Protein AF-A0A3A4XLP9-F1 (afdb_monomer)

Sequence (89 aa):
MKQDALDTAPARLRGERIVAGLLGEKERLICADVLSRAREGKVLVAIGGGIACSAYSGFLRATKDLDLFVLPEDAEKLLKILARAGFEE

Mean predicted aligned error: 8.12 Å

Secondary structure (DSSP, 8-state):
----S---S-----HHHHHHHHS-HHHHHHHHHHHHHHHHTT--EEE-HHHHHHHHHSS----SS--EEE-HHHHHHHHHHHHHTT---

Structure (mmCIF, N/CA/C/O backbone):
data_AF-A0A3A4XLP9-F1
#
_entry.id   AF-A0A3A4XLP9-F1
#
loop_
_atom_site.group_PDB
_atom_site.id
_atom_site.type_symbol
_atom_site.label_atom_id
_atom_site.label_alt_id
_atom_site.label_comp_id
_ato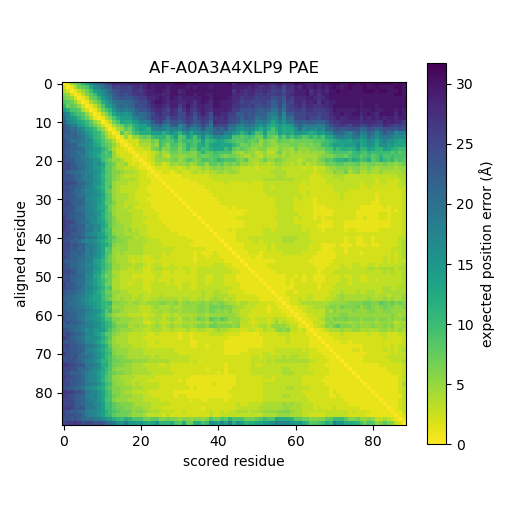m_site.label_asym_id
_atom_site.label_entity_id
_atom_site.label_seq_id
_atom_site.pdbx_PDB_ins_code
_atom_site.Cartn_x
_atom_site.Cartn_y
_atom_site.Cartn_z
_atom_site.occupancy
_atom_site.B_iso_or_equiv
_atom_site.auth_seq_id
_atom_site.auth_comp_id
_atom_site.auth_asym_id
_atom_site.auth_atom_id
_atom_site.pdbx_PDB_model_num
ATOM 1 N N . MET A 1 1 ? -0.585 -33.442 -36.016 1.00 46.25 1 MET A N 1
ATOM 2 C CA . MET A 1 1 ? 0.569 -32.839 -35.320 1.00 46.25 1 MET A CA 1
ATOM 3 C C . MET A 1 1 ? 1.104 -31.704 -36.175 1.00 46.25 1 MET A C 1
ATOM 5 O O . MET A 1 1 ? 1.738 -31.985 -37.180 1.0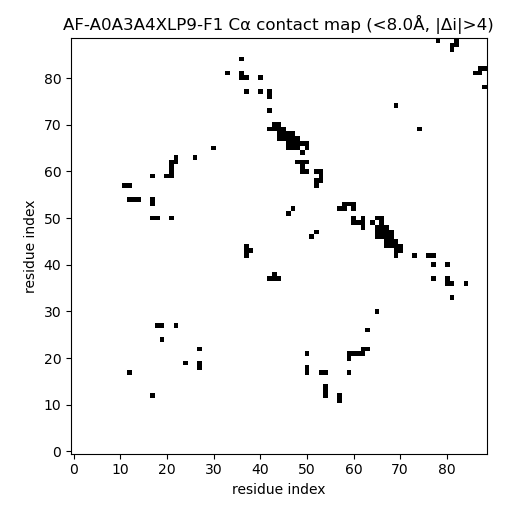0 46.25 1 MET A O 1
ATOM 9 N N . LYS A 1 2 ? 0.757 -30.464 -35.824 1.00 32.25 2 LYS A N 1
ATOM 10 C CA . LYS A 1 2 ? 1.484 -29.218 -36.108 1.00 32.25 2 LYS A CA 1
ATOM 11 C C . LYS A 1 2 ? 0.812 -28.154 -35.238 1.00 32.25 2 LYS A C 1
ATOM 13 O O . LYS A 1 2 ? -0.328 -27.775 -35.484 1.00 32.25 2 LYS A O 1
ATOM 18 N N . GLN A 1 3 ? 1.492 -27.871 -34.134 1.00 44.22 3 GLN A N 1
ATOM 19 C CA . GLN A 1 3 ? 1.266 -26.749 -33.235 1.00 44.22 3 GLN A CA 1
ATOM 20 C C . GLN A 1 3 ? 1.477 -25.441 -34.023 1.00 44.22 3 GLN A C 1
ATOM 22 O O . GLN A 1 3 ? 2.135 -25.472 -35.062 1.00 44.22 3 GLN A O 1
ATOM 27 N N . ASP A 1 4 ? 0.972 -24.335 -33.480 1.00 41.06 4 ASP A 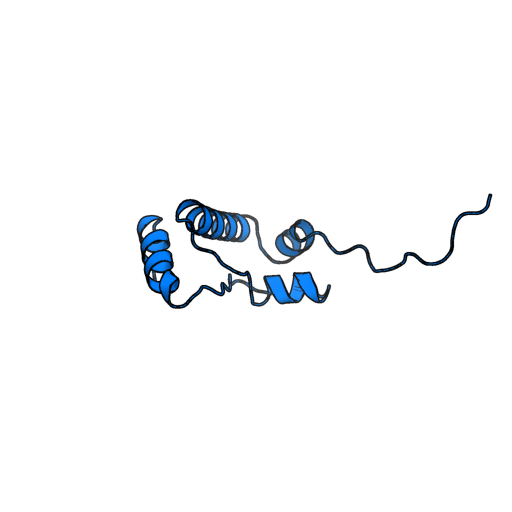N 1
ATOM 28 C CA . ASP A 1 4 ? 1.231 -22.939 -33.874 1.00 41.06 4 ASP A CA 1
ATOM 29 C C . ASP A 1 4 ? 0.191 -22.285 -34.789 1.00 41.06 4 ASP A C 1
ATOM 31 O O . ASP A 1 4 ? 0.302 -22.288 -36.012 1.00 41.06 4 ASP A O 1
ATOM 35 N N . ALA A 1 5 ? -0.778 -21.616 -34.153 1.00 37.66 5 ALA A N 1
ATOM 36 C CA . ALA A 1 5 ? -1.192 -20.272 -34.546 1.00 37.66 5 ALA A CA 1
ATOM 37 C C . ALA A 1 5 ? -2.000 -19.602 -33.417 1.00 37.66 5 ALA A C 1
ATOM 39 O O . ALA A 1 5 ? -3.127 -19.995 -33.134 1.00 37.66 5 ALA A O 1
ATOM 40 N N . LEU A 1 6 ? -1.410 -18.532 -32.869 1.00 38.28 6 LEU A N 1
ATOM 41 C CA . LEU A 1 6 ? -2.078 -17.364 -32.275 1.00 38.28 6 LEU A CA 1
ATOM 42 C C . LEU A 1 6 ? -2.622 -17.494 -30.845 1.00 38.28 6 LEU A C 1
ATOM 44 O O . LEU A 1 6 ? -3.798 -17.270 -30.590 1.00 38.28 6 LEU A O 1
ATOM 48 N N . ASP A 1 7 ? -1.701 -17.699 -29.903 1.00 37.28 7 ASP A N 1
ATOM 49 C CA . ASP A 1 7 ? -1.901 -17.388 -28.479 1.00 37.28 7 ASP A CA 1
ATOM 50 C C . ASP A 1 7 ? -1.006 -16.204 -28.043 1.00 37.28 7 ASP A C 1
ATOM 52 O O . ASP A 1 7 ? -0.400 -16.178 -26.974 1.00 37.28 7 ASP A O 1
ATOM 56 N N . THR A 1 8 ? -0.846 -15.205 -28.919 1.00 43.12 8 THR A N 1
ATOM 57 C CA . THR A 1 8 ? 0.024 -14.040 -28.686 1.00 43.12 8 THR A CA 1
ATOM 58 C C . THR A 1 8 ? -0.755 -12.864 -28.105 1.00 43.12 8 THR A C 1
ATOM 60 O O . THR A 1 8 ? -0.831 -11.793 -28.705 1.00 43.12 8 THR A O 1
ATOM 63 N N . ALA A 1 9 ? -1.317 -13.039 -26.910 1.00 40.75 9 ALA A N 1
ATOM 64 C CA . ALA A 1 9 ? -1.417 -11.905 -25.995 1.00 40.75 9 ALA A CA 1
ATOM 65 C C . ALA A 1 9 ? 0.006 -11.637 -25.470 1.00 40.75 9 ALA A C 1
ATOM 67 O O . ALA A 1 9 ? 0.697 -12.604 -25.131 1.00 40.75 9 ALA A O 1
ATOM 68 N N . PRO A 1 10 ? 0.501 -10.384 -25.409 1.00 42.47 10 PRO A N 1
ATOM 69 C CA . PRO A 1 10 ? 1.818 -10.133 -24.839 1.00 42.47 10 PRO A CA 1
ATOM 70 C C . PRO A 1 10 ? 1.800 -10.704 -23.427 1.00 42.47 10 PRO A C 1
ATOM 72 O O . PRO A 1 10 ? 0.900 -10.381 -22.649 1.00 42.47 10 PRO A O 1
ATOM 75 N N . ALA A 1 11 ? 2.730 -11.622 -23.148 1.00 47.69 11 ALA A N 1
ATOM 76 C CA . ALA A 1 11 ? 2.841 -12.311 -21.873 1.00 47.69 11 ALA A CA 1
ATOM 77 C C . ALA A 1 11 ? 2.660 -11.279 -20.763 1.00 47.69 11 ALA A C 1
ATOM 79 O O . ALA A 1 11 ? 3.536 -10.425 -20.609 1.00 47.69 11 ALA A O 1
ATOM 80 N N . ARG A 1 12 ? 1.501 -11.307 -20.074 1.00 49.84 12 ARG A N 1
ATOM 81 C CA . ARG A 1 12 ? 1.163 -10.394 -18.971 1.00 49.84 12 ARG A CA 1
ATOM 82 C C . ARG A 1 12 ? 2.435 -10.231 -18.162 1.00 49.84 12 ARG A C 1
ATOM 84 O O . ARG A 1 12 ? 2.894 -11.210 -17.567 1.00 49.84 12 ARG A O 1
ATOM 91 N N . LEU A 1 13 ? 3.054 -9.052 -18.210 1.00 53.78 13 LEU A N 1
ATOM 92 C CA . LEU A 1 13 ? 4.210 -8.786 -17.375 1.00 53.78 13 LEU A CA 1
ATOM 93 C C . LEU A 1 13 ? 3.721 -9.052 -15.951 1.00 53.78 13 LEU A C 1
ATOM 95 O O . LEU A 1 13 ? 2.825 -8.366 -15.462 1.00 53.78 13 LEU A O 1
ATOM 99 N N . ARG A 1 14 ? 4.213 -10.132 -15.329 1.00 61.34 14 ARG A N 1
ATOM 100 C CA . ARG A 1 14 ? 3.870 -10.443 -13.939 1.00 61.34 14 ARG A CA 1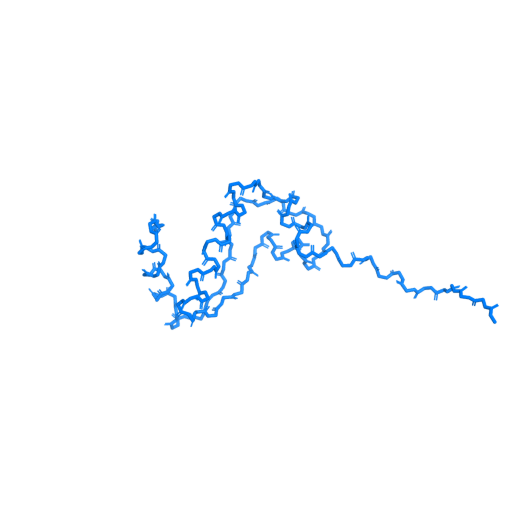
ATOM 101 C C . ARG A 1 14 ? 4.185 -9.195 -13.124 1.00 61.34 14 ARG A C 1
ATOM 103 O O . ARG A 1 14 ? 5.227 -8.584 -13.365 1.00 61.34 14 ARG A O 1
ATOM 110 N N . GLY A 1 15 ? 3.305 -8.824 -12.193 1.00 62.97 15 GLY A N 1
ATOM 111 C CA . GLY A 1 15 ? 3.420 -7.573 -11.432 1.00 62.97 15 GLY A CA 1
ATOM 112 C C . GLY A 1 15 ? 4.824 -7.333 -10.860 1.00 62.97 15 GLY A C 1
ATOM 113 O O . GLY A 1 15 ? 5.309 -6.209 -10.881 1.00 62.97 15 GLY A O 1
ATOM 114 N N . GLU A 1 16 ? 5.532 -8.400 -10.488 1.00 65.31 16 GLU A N 1
ATOM 115 C CA . GLU A 1 16 ? 6.942 -8.394 -10.074 1.00 65.31 16 GLU A CA 1
ATOM 116 C C . GLU A 1 16 ? 7.891 -7.697 -11.066 1.00 65.31 16 GLU A C 1
ATOM 118 O O . GLU A 1 16 ? 8.701 -6.869 -10.657 1.00 65.31 16 GLU A O 1
ATOM 123 N N . ARG A 1 17 ? 7.784 -7.972 -12.376 1.00 71.44 17 ARG A N 1
ATOM 124 C CA . ARG A 1 17 ? 8.645 -7.353 -13.405 1.00 71.44 17 ARG A CA 1
ATOM 125 C C . ARG A 1 17 ? 8.349 -5.868 -13.587 1.00 71.44 17 ARG A C 1
ATOM 127 O O . ARG A 1 17 ? 9.244 -5.106 -13.934 1.00 71.44 17 ARG A O 1
ATOM 134 N N . ILE A 1 18 ? 7.102 -5.475 -13.359 1.00 72.75 18 ILE A N 1
ATOM 135 C CA . ILE A 1 18 ? 6.641 -4.092 -13.490 1.00 72.75 18 ILE A CA 1
ATOM 136 C C . ILE A 1 18 ? 7.135 -3.287 -12.297 1.00 72.75 18 ILE A C 1
ATOM 138 O O . ILE A 1 18 ? 7.779 -2.260 -12.470 1.00 72.75 18 ILE A O 1
ATOM 142 N N . VAL A 1 19 ? 6.934 -3.807 -11.087 1.00 73.12 19 VAL A N 1
ATOM 143 C CA . VAL A 1 19 ? 7.412 -3.175 -9.854 1.00 73.12 19 VAL A CA 1
ATOM 144 C C . VAL A 1 19 ? 8.943 -3.081 -9.840 1.00 73.12 19 VAL A C 1
ATOM 146 O O . VAL A 1 19 ? 9.481 -2.036 -9.486 1.00 73.12 19 VAL A O 1
ATOM 149 N N . ALA A 1 20 ? 9.656 -4.117 -10.297 1.00 78.06 20 ALA A N 1
ATOM 150 C CA . ALA A 1 20 ? 11.118 -4.097 -10.398 1.00 78.06 20 ALA A CA 1
ATOM 151 C C . ALA A 1 20 ? 11.658 -3.064 -11.403 1.00 78.06 20 ALA A C 1
ATOM 153 O O . ALA A 1 20 ? 12.752 -2.545 -11.198 1.00 78.06 20 ALA A O 1
ATOM 154 N N . GLY A 1 21 ? 10.911 -2.771 -12.473 1.00 78.88 21 GLY A N 1
ATOM 155 C CA . GLY A 1 21 ? 11.288 -1.777 -13.483 1.00 78.88 21 GLY A CA 1
ATOM 156 C C . GLY A 1 21 ? 10.903 -0.335 -13.135 1.00 78.88 21 GLY A C 1
ATOM 157 O O . GLY A 1 21 ? 11.414 0.587 -13.764 1.00 78.88 21 GLY A O 1
ATOM 158 N N . LEU A 1 22 ? 10.008 -0.134 -12.163 1.00 83.81 22 LEU A N 1
ATOM 159 C CA . LEU A 1 22 ? 9.502 1.188 -11.771 1.00 83.81 22 LEU A CA 1
ATOM 160 C C . LEU A 1 22 ? 10.166 1.743 -10.514 1.00 83.81 22 LEU A C 1
ATOM 162 O O . LEU A 1 22 ? 10.378 2.948 -10.419 1.00 83.81 22 LEU A O 1
ATOM 166 N N . LEU A 1 23 ? 10.455 0.872 -9.549 1.00 86.06 23 LEU A N 1
ATOM 167 C CA . LEU A 1 23 ? 10.895 1.248 -8.211 1.00 86.06 23 LEU A CA 1
ATOM 168 C C . LEU A 1 23 ? 12.261 0.639 -7.914 1.00 86.06 23 LEU A C 1
ATOM 170 O O . LEU A 1 23 ? 12.508 -0.524 -8.243 1.00 86.06 23 LEU A O 1
ATOM 174 N N . GLY A 1 24 ? 13.130 1.401 -7.249 1.00 89.25 24 GLY A N 1
ATOM 175 C CA . GLY A 1 24 ? 14.377 0.885 -6.695 1.00 89.25 24 GLY A CA 1
ATOM 176 C C . GLY A 1 24 ? 14.125 -0.083 -5.536 1.00 89.25 24 GLY A C 1
ATOM 177 O O . GLY A 1 24 ? 12.997 -0.300 -5.094 1.00 89.25 24 GLY A O 1
ATOM 178 N N . GLU A 1 25 ? 15.182 -0.730 -5.049 1.00 89.81 25 GLU A N 1
ATOM 179 C CA . GLU A 1 25 ? 15.056 -1.726 -3.979 1.00 89.81 25 GLU A CA 1
ATOM 180 C C . GLU A 1 25 ? 14.453 -1.142 -2.700 1.00 89.81 25 GLU A C 1
ATOM 182 O O . GLU A 1 25 ? 13.525 -1.725 -2.139 1.00 89.81 25 GLU A O 1
ATOM 187 N N . LYS A 1 26 ? 14.922 0.038 -2.287 1.00 90.75 26 LYS A N 1
ATOM 188 C CA . LYS A 1 26 ? 14.427 0.721 -1.092 1.00 90.75 26 LYS A CA 1
ATOM 189 C C . LYS A 1 26 ? 12.940 1.056 -1.212 1.00 90.75 26 LYS A C 1
ATOM 191 O O . LYS A 1 26 ? 12.181 0.777 -0.289 1.00 90.75 26 LYS A O 1
ATOM 196 N N . GLU A 1 27 ? 12.510 1.610 -2.343 1.00 90.75 27 GLU A N 1
ATOM 197 C CA . GLU A 1 27 ? 11.107 1.963 -2.573 1.00 90.75 27 GLU A CA 1
ATO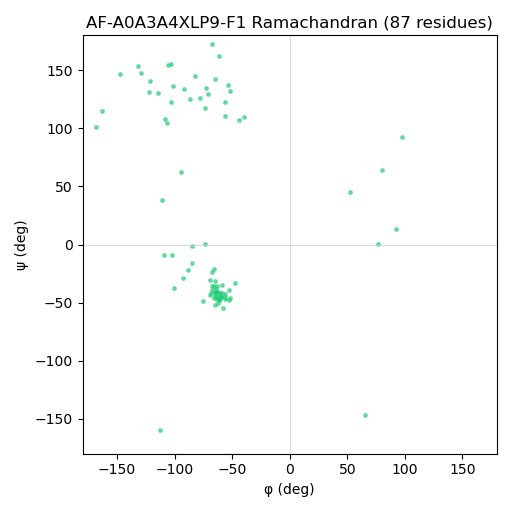M 198 C C . GLU A 1 27 ? 10.210 0.721 -2.579 1.00 90.75 27 GLU A C 1
ATOM 200 O O . GLU A 1 27 ? 9.120 0.740 -2.008 1.00 90.75 27 GLU A O 1
ATOM 205 N N . ARG A 1 28 ? 10.679 -0.395 -3.154 1.00 90.25 28 ARG A N 1
ATOM 206 C CA . ARG A 1 28 ? 9.946 -1.670 -3.120 1.00 90.25 28 ARG A CA 1
ATOM 207 C C . ARG A 1 28 ? 9.789 -2.214 -1.705 1.00 90.25 28 ARG A C 1
ATOM 209 O O . ARG A 1 28 ? 8.716 -2.717 -1.386 1.00 90.25 28 ARG A O 1
ATOM 216 N N 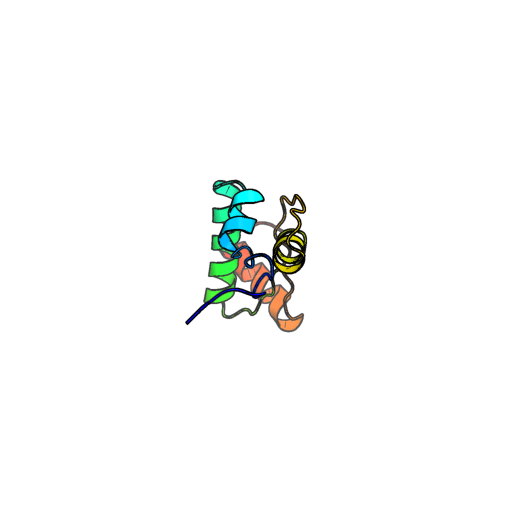. LEU A 1 29 ? 10.826 -2.117 -0.873 1.00 92.44 29 LEU A N 1
ATOM 217 C CA . LEU A 1 29 ? 10.763 -2.549 0.526 1.00 92.44 29 LEU A CA 1
ATOM 218 C C . LEU A 1 29 ? 9.768 -1.705 1.326 1.00 92.44 29 LEU A C 1
ATOM 220 O O . LEU A 1 29 ? 8.972 -2.265 2.073 1.00 92.44 29 LEU A O 1
ATOM 224 N N . ILE A 1 30 ? 9.750 -0.388 1.108 1.00 93.31 30 ILE A N 1
ATOM 225 C CA . ILE A 1 30 ? 8.763 0.510 1.722 1.00 93.31 30 ILE A CA 1
ATOM 226 C C . ILE A 1 30 ? 7.344 0.132 1.281 1.00 93.31 30 ILE A C 1
ATOM 228 O O . ILE A 1 30 ? 6.465 -0.046 2.121 1.00 93.31 30 ILE A O 1
ATOM 232 N N . CYS A 1 31 ? 7.118 -0.068 -0.022 1.00 93.12 31 CYS A N 1
ATOM 233 C CA . CYS A 1 31 ? 5.807 -0.478 -0.531 1.00 93.12 31 CYS A CA 1
ATOM 234 C C . CYS A 1 31 ? 5.358 -1.825 0.055 1.00 93.12 31 CYS A C 1
ATOM 236 O O . CYS A 1 31 ? 4.191 -1.994 0.406 1.00 93.12 31 CYS A O 1
ATOM 238 N N . ALA A 1 32 ? 6.277 -2.787 0.159 1.00 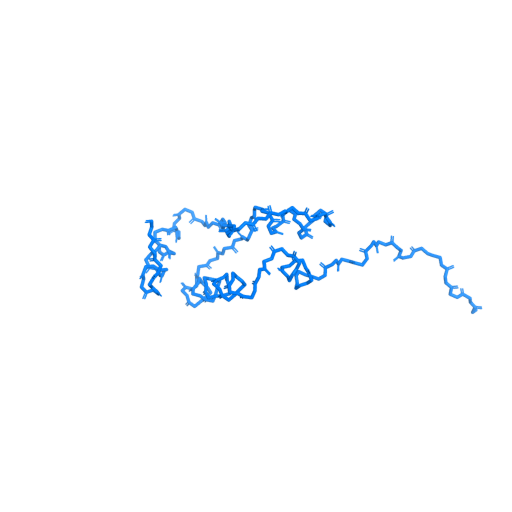93.00 32 ALA A N 1
ATOM 239 C CA . ALA A 1 32 ? 5.997 -4.097 0.732 1.00 93.00 32 ALA A CA 1
ATOM 240 C C . ALA A 1 32 ? 5.645 -4.009 2.223 1.00 93.00 32 ALA A C 1
ATOM 242 O O . ALA A 1 32 ? 4.707 -4.683 2.647 1.00 93.00 32 ALA A O 1
ATOM 243 N N . ASP A 1 33 ? 6.339 -3.167 2.996 1.00 96.12 33 ASP A N 1
ATOM 244 C CA . ASP A 1 33 ? 6.021 -2.945 4.409 1.00 96.12 33 ASP A CA 1
ATOM 245 C C . ASP A 1 33 ? 4.619 -2.342 4.553 1.00 96.12 33 ASP A C 1
ATOM 247 O O . ASP A 1 33 ? 3.775 -2.942 5.214 1.00 96.12 33 ASP A O 1
ATOM 251 N N . VAL A 1 34 ? 4.297 -1.265 3.825 1.00 96.56 34 VAL A N 1
ATOM 252 C CA . VAL A 1 34 ? 2.951 -0.653 3.828 1.00 96.56 34 VAL A CA 1
ATOM 253 C C . VAL A 1 34 ? 1.854 -1.688 3.535 1.00 96.56 34 VAL A C 1
ATOM 255 O O . VAL A 1 34 ? 0.870 -1.786 4.274 1.00 96.56 34 VAL A O 1
ATOM 258 N N . LEU A 1 35 ? 2.026 -2.509 2.493 1.00 96.12 35 LEU A N 1
ATOM 259 C CA . LEU A 1 35 ? 1.058 -3.550 2.130 1.00 96.12 35 LEU A CA 1
ATOM 260 C C . LEU A 1 35 ? 0.982 -4.677 3.175 1.00 96.12 35 LEU A C 1
ATOM 262 O O . LEU A 1 35 ? -0.110 -5.193 3.435 1.00 96.12 35 LEU A O 1
ATOM 266 N N . SER A 1 36 ? 2.104 -5.051 3.802 1.00 97.06 36 SER A N 1
ATOM 267 C CA . SER A 1 36 ? 2.123 -6.033 4.895 1.00 97.06 36 SER A CA 1
ATOM 268 C C . SER A 1 36 ? 1.361 -5.516 6.109 1.00 97.06 36 SER A C 1
ATOM 270 O O . SER A 1 36 ? 0.513 -6.231 6.643 1.00 97.06 36 SER A O 1
ATOM 272 N N . ARG A 1 37 ? 1.573 -4.252 6.495 1.00 97.62 37 ARG A N 1
ATOM 273 C CA . ARG A 1 37 ? 0.864 -3.610 7.612 1.00 97.62 37 ARG A CA 1
ATOM 274 C C . ARG A 1 37 ? -0.636 -3.525 7.369 1.00 97.62 37 ARG A C 1
ATOM 276 O O . ARG A 1 37 ? -1.414 -3.867 8.260 1.00 97.62 37 ARG A O 1
ATOM 283 N N . ALA A 1 38 ? -1.055 -3.141 6.164 1.00 97.25 38 ALA A N 1
ATOM 284 C CA . ALA A 1 38 ? -2.471 -3.122 5.801 1.00 97.25 38 ALA A CA 1
ATOM 285 C C . ALA A 1 38 ? -3.095 -4.525 5.920 1.00 97.25 38 ALA A C 1
ATOM 287 O O . ALA A 1 38 ? -4.148 -4.697 6.538 1.00 97.25 38 ALA A O 1
ATOM 288 N N . ARG A 1 39 ? -2.401 -5.554 5.413 1.00 97.19 39 ARG A N 1
ATOM 289 C CA . ARG A 1 39 ? -2.835 -6.955 5.498 1.00 97.19 39 ARG A CA 1
ATOM 290 C C . ARG A 1 39 ? -2.909 -7.462 6.941 1.00 97.19 39 ARG A C 1
ATOM 292 O O . ARG A 1 39 ? -3.907 -8.080 7.306 1.00 97.19 39 ARG A O 1
ATOM 299 N N . GLU A 1 40 ? -1.891 -7.205 7.760 1.00 97.44 40 GLU A N 1
ATOM 300 C CA . GLU A 1 40 ? -1.852 -7.550 9.192 1.00 97.44 40 GLU A CA 1
ATOM 301 C C . GLU A 1 40 ? -3.003 -6.882 9.956 1.00 97.44 40 GLU A C 1
ATOM 303 O O . GLU A 1 40 ? -3.690 -7.523 10.754 1.00 97.44 40 GLU A O 1
ATOM 308 N N . GLY A 1 41 ? -3.276 -5.614 9.643 1.00 96.94 41 GLY A N 1
ATOM 309 C CA . GLY A 1 41 ? -4.400 -4.847 10.172 1.00 96.94 41 GLY A CA 1
ATOM 310 C C . GLY A 1 41 ? -5.768 -5.234 9.610 1.00 96.94 41 GLY A C 1
ATOM 311 O O . GLY A 1 41 ? -6.777 -4.644 10.010 1.00 96.94 41 GLY A O 1
ATOM 312 N N . LYS A 1 42 ? -5.830 -6.219 8.702 1.00 97.44 42 LYS A N 1
ATOM 313 C CA . LYS A 1 42 ? -7.048 -6.645 7.996 1.00 97.44 42 LYS A CA 1
ATOM 314 C C . LYS A 1 42 ? -7.764 -5.461 7.339 1.00 97.44 42 LYS A C 1
ATOM 316 O O . LYS A 1 42 ? -8.970 -5.302 7.503 1.00 97.44 42 LYS A O 1
ATOM 321 N N . VAL A 1 43 ? -7.001 -4.599 6.674 1.00 98.06 43 VAL A N 1
ATOM 322 C CA . VAL A 1 43 ? -7.512 -3.502 5.851 1.00 98.06 43 VAL A CA 1
ATOM 323 C C . VAL A 1 43 ? -7.383 -3.914 4.393 1.00 98.06 43 VAL A C 1
ATOM 325 O O . VAL A 1 43 ? -6.293 -4.251 3.927 1.00 98.06 43 VAL A O 1
ATOM 328 N N . LEU A 1 44 ? -8.506 -3.917 3.676 1.00 96.69 44 LEU A N 1
ATOM 329 C CA . LEU A 1 44 ? -8.505 -4.172 2.242 1.00 96.69 44 LEU A CA 1
ATOM 330 C C . LEU A 1 44 ? -8.062 -2.907 1.511 1.00 96.69 44 LEU A C 1
ATOM 332 O O . LEU A 1 44 ? -8.636 -1.837 1.699 1.00 96.69 44 LEU A O 1
ATOM 336 N N . VAL A 1 45 ? -7.047 -3.051 0.663 1.00 97.44 45 VAL A N 1
ATOM 337 C CA . VAL A 1 45 ? -6.532 -1.967 -0.174 1.00 97.44 45 VAL A CA 1
ATOM 338 C C . VAL A 1 45 ? -6.442 -2.420 -1.624 1.00 97.44 45 VAL A C 1
ATOM 340 O O . VAL A 1 45 ? -6.161 -3.588 -1.906 1.00 97.44 45 VAL A O 1
ATOM 343 N N . ALA A 1 46 ? -6.645 -1.489 -2.549 1.00 96.00 46 ALA A N 1
ATOM 344 C CA . ALA A 1 46 ? -6.357 -1.681 -3.963 1.00 96.00 46 ALA A CA 1
ATOM 345 C C . ALA A 1 46 ? -5.223 -0.747 -4.388 1.00 96.00 46 ALA A C 1
ATOM 347 O O . ALA A 1 46 ? -5.265 0.451 -4.120 1.00 96.00 46 ALA A O 1
ATOM 348 N N . ILE A 1 47 ? -4.214 -1.294 -5.068 1.00 94.25 47 ILE A N 1
ATOM 349 C CA . ILE A 1 47 ? -3.116 -0.495 -5.621 1.00 94.25 47 ILE A CA 1
ATOM 350 C C . ILE A 1 47 ? -3.653 0.313 -6.803 1.00 94.25 47 ILE A C 1
ATOM 352 O O . ILE A 1 47 ? -4.285 -0.243 -7.704 1.00 94.25 47 ILE A O 1
ATOM 356 N N . GLY A 1 48 ? -3.384 1.614 -6.792 1.00 94.12 48 GLY A N 1
ATOM 357 C CA . GLY A 1 48 ? -3.740 2.563 -7.835 1.00 94.12 48 GLY A CA 1
ATOM 358 C C . GLY A 1 48 ? -2.527 3.121 -8.580 1.00 94.12 48 GLY A C 1
ATOM 359 O O . GLY A 1 48 ? -1.433 2.545 -8.599 1.00 94.12 48 GLY A O 1
ATOM 360 N N . GLY A 1 49 ? -2.745 4.265 -9.227 1.00 93.19 49 GLY A N 1
ATOM 361 C CA . GLY A 1 49 ? -1.655 5.116 -9.685 1.00 93.19 49 GLY A CA 1
ATOM 362 C C . GLY A 1 49 ? -0.751 4.532 -10.764 1.00 93.19 49 GLY A C 1
ATOM 363 O O . GLY A 1 49 ? -1.183 3.801 -11.657 1.00 93.19 49 GLY A O 1
ATOM 364 N N . GLY A 1 50 ? 0.533 4.901 -10.713 1.00 91.50 50 GLY A N 1
ATOM 365 C CA . GLY A 1 50 ? 1.533 4.500 -11.712 1.00 91.50 50 GLY A CA 1
ATOM 366 C C . GLY A 1 50 ? 1.810 3.003 -11.721 1.00 91.50 50 GLY A C 1
ATOM 367 O O . GLY A 1 50 ? 1.957 2.421 -12.798 1.00 91.50 50 GLY A O 1
ATOM 368 N N . ILE A 1 51 ? 1.788 2.372 -10.545 1.00 90.62 51 ILE A N 1
ATOM 369 C CA . ILE A 1 51 ? 1.968 0.925 -10.405 1.00 90.62 51 ILE A CA 1
ATOM 370 C C . ILE A 1 51 ? 0.804 0.190 -11.076 1.00 90.62 51 ILE A C 1
ATOM 372 O O . ILE A 1 51 ? 1.040 -0.650 -11.945 1.00 90.62 51 ILE A O 1
ATOM 376 N N . ALA A 1 52 ? -0.446 0.534 -10.743 1.00 91.38 52 ALA A N 1
ATOM 377 C CA . ALA A 1 52 ? -1.616 -0.105 -11.343 1.00 91.38 52 ALA A CA 1
ATOM 378 C C . ALA A 1 52 ? -1.720 0.181 -12.845 1.00 91.38 52 ALA A C 1
ATOM 380 O O . ALA A 1 52 ? -1.930 -0.738 -13.634 1.00 91.38 52 ALA A O 1
ATOM 381 N N . CYS A 1 53 ? -1.511 1.432 -13.264 1.00 90.44 53 CYS A N 1
ATOM 382 C CA . CYS A 1 53 ? -1.516 1.805 -14.677 1.00 90.44 53 CYS A CA 1
ATOM 383 C C . CYS A 1 53 ? -0.498 0.976 -15.465 1.00 90.44 53 CYS A C 1
ATOM 385 O O . CYS A 1 53 ? -0.841 0.409 -16.502 1.00 90.44 53 CYS A O 1
ATOM 387 N N . SER A 1 54 ? 0.717 0.812 -14.939 1.00 88.75 54 SER A N 1
ATOM 388 C CA . SER A 1 54 ? 1.732 -0.001 -15.606 1.00 88.75 54 SER A CA 1
ATOM 389 C C . SER A 1 54 ? 1.371 -1.484 -15.624 1.00 88.75 54 SER A C 1
ATOM 391 O O . SER A 1 54 ? 1.545 -2.147 -16.646 1.00 88.75 54 SER A O 1
ATOM 393 N N . ALA A 1 55 ? 0.801 -1.989 -14.525 1.00 85.50 55 ALA A N 1
ATOM 394 C CA . ALA A 1 55 ? 0.330 -3.366 -14.399 1.00 85.50 55 ALA A CA 1
ATOM 395 C C . ALA A 1 55 ? -0.749 -3.739 -15.416 1.00 85.50 55 ALA A C 1
ATOM 397 O O . ALA A 1 55 ? -0.679 -4.807 -16.024 1.00 85.50 55 ALA A O 1
ATOM 398 N N . TYR A 1 56 ? -1.733 -2.863 -15.610 1.00 85.56 56 TYR A N 1
ATOM 399 C CA . TYR A 1 56 ? -2.896 -3.158 -16.444 1.00 85.56 56 TYR A CA 1
ATOM 400 C C . TYR A 1 56 ? -2.740 -2.721 -17.900 1.00 85.56 56 TYR A C 1
ATOM 402 O O . TYR A 1 56 ? -3.323 -3.356 -18.774 1.00 85.56 56 TYR A O 1
ATOM 410 N N . SER A 1 57 ? -1.959 -1.674 -18.182 1.00 86.19 57 SER A N 1
ATOM 411 C CA . SER A 1 57 ? -1.757 -1.192 -19.557 1.00 86.19 57 SER A CA 1
ATOM 412 C C . SER A 1 57 ? -0.601 -1.881 -20.284 1.00 86.19 57 SER A C 1
ATOM 414 O O . SER A 1 57 ? -0.564 -1.872 -21.511 1.00 86.19 57 SER A O 1
ATOM 416 N N . GLY A 1 58 ? 0.356 -2.458 -19.547 1.00 81.06 58 GLY A N 1
ATOM 417 C CA . GLY A 1 58 ? 1.598 -2.989 -20.112 1.00 81.06 58 GLY A CA 1
ATOM 418 C C . GLY A 1 58 ? 2.633 -1.919 -20.486 1.00 81.06 58 GLY A C 1
ATOM 419 O O . GLY A 1 58 ? 3.720 -2.273 -20.939 1.00 81.06 58 GLY A O 1
ATOM 420 N N . PHE A 1 59 ? 2.338 -0.632 -20.271 1.00 83.19 59 PHE A N 1
ATOM 421 C CA . PHE A 1 59 ? 3.269 0.477 -20.487 1.00 83.19 59 PHE A CA 1
ATOM 422 C C . PHE A 1 59 ? 3.868 0.953 -19.168 1.00 83.19 59 PHE A C 1
ATOM 424 O O . PHE A 1 59 ? 3.153 1.140 -18.192 1.00 83.19 59 PHE A O 1
ATOM 431 N N . LEU A 1 60 ? 5.175 1.211 -19.134 1.00 85.25 60 LEU A N 1
ATOM 432 C CA . LEU A 1 60 ? 5.803 1.759 -17.935 1.00 85.25 60 LEU A CA 1
ATOM 433 C C . LEU A 1 60 ? 5.437 3.236 -17.766 1.00 85.25 60 LEU A C 1
ATOM 435 O O . LEU A 1 60 ? 5.809 4.081 -18.579 1.00 85.25 60 LEU A O 1
ATOM 439 N N . ARG A 1 61 ? 4.755 3.547 -16.665 1.00 86.19 61 ARG A N 1
ATOM 440 C CA . ARG A 1 61 ? 4.550 4.908 -16.173 1.00 86.19 61 ARG A CA 1
ATOM 441 C C . ARG A 1 61 ? 5.395 5.097 -14.923 1.00 86.19 61 ARG A C 1
ATOM 443 O O . ARG A 1 61 ? 5.060 4.561 -13.869 1.00 86.19 61 ARG A O 1
ATOM 450 N N . ALA A 1 62 ? 6.466 5.878 -15.046 1.00 85.81 62 ALA A N 1
ATOM 451 C CA . ALA A 1 62 ? 7.317 6.229 -13.916 1.00 85.81 62 ALA A CA 1
ATOM 452 C C . ALA A 1 62 ? 6.480 6.797 -12.756 1.00 85.81 62 ALA A C 1
ATOM 454 O O . ALA A 1 62 ? 5.628 7.664 -12.957 1.00 85.81 62 ALA A O 1
ATOM 455 N N . THR A 1 63 ? 6.728 6.292 -11.552 1.00 89.12 63 THR A N 1
ATOM 456 C CA . THR A 1 63 ? 6.108 6.749 -10.307 1.00 89.12 63 THR A CA 1
ATOM 457 C C . THR A 1 63 ? 7.110 6.591 -9.177 1.00 89.12 63 THR A C 1
ATOM 459 O O . THR A 1 63 ? 7.931 5.675 -9.209 1.00 89.12 63 THR A O 1
ATOM 462 N N . LYS A 1 64 ? 7.056 7.493 -8.202 1.00 85.62 64 LYS A N 1
ATOM 463 C CA . LYS A 1 64 ? 7.804 7.380 -6.942 1.00 85.62 64 LYS A CA 1
ATOM 464 C C . LYS A 1 64 ? 6.884 7.092 -5.758 1.00 85.62 64 LYS A C 1
ATOM 466 O O . LYS A 1 64 ? 7.368 6.750 -4.686 1.00 85.62 64 LYS A O 1
ATOM 471 N N . ASP A 1 65 ? 5.581 7.183 -5.999 1.00 90.62 65 ASP A N 1
ATOM 472 C CA . ASP A 1 65 ? 4.546 7.116 -4.986 1.00 90.62 65 ASP A CA 1
ATOM 473 C C . ASP A 1 65 ? 3.826 5.764 -5.041 1.00 90.62 65 ASP A C 1
ATOM 475 O O . ASP A 1 65 ? 3.765 5.104 -6.092 1.00 90.62 65 ASP A O 1
ATOM 479 N N . LEU A 1 66 ? 3.270 5.376 -3.893 1.00 92.81 66 LEU A N 1
ATOM 480 C CA . LEU A 1 66 ? 2.355 4.252 -3.744 1.00 92.81 66 LEU A CA 1
ATOM 481 C C . LEU A 1 66 ? 0.944 4.795 -3.514 1.00 92.81 66 LEU A C 1
ATOM 483 O O . LEU A 1 66 ? 0.607 5.228 -2.416 1.00 92.81 66 LEU A O 1
ATOM 487 N N . ASP A 1 67 ? 0.113 4.720 -4.546 1.00 94.81 67 ASP A N 1
ATOM 488 C CA . ASP A 1 67 ? -1.297 5.084 -4.448 1.00 94.81 67 ASP A CA 1
ATOM 489 C C . ASP A 1 67 ? -2.120 3.882 -3.970 1.00 94.81 67 ASP A C 1
ATOM 491 O O . ASP A 1 67 ? -2.088 2.813 -4.592 1.00 94.81 67 ASP A O 1
ATOM 495 N N . LEU A 1 68 ? -2.889 4.058 -2.894 1.00 96.25 68 LEU A N 1
ATOM 496 C CA . LEU A 1 68 ? -3.805 3.048 -2.366 1.00 96.25 68 LEU A CA 1
ATOM 497 C C . LEU A 1 68 ? -5.230 3.594 -2.320 1.00 96.25 68 LEU A C 1
ATOM 499 O O . LEU A 1 68 ? -5.484 4.664 -1.776 1.00 96.25 68 LEU A O 1
ATOM 503 N N . PHE A 1 69 ? -6.172 2.811 -2.835 1.00 97.50 69 PHE A N 1
ATOM 504 C CA . PHE A 1 69 ? -7.587 2.982 -2.541 1.00 97.50 69 PHE A CA 1
ATOM 505 C C . PHE A 1 69 ? -7.951 2.118 -1.338 1.00 97.50 69 PHE A C 1
ATOM 507 O O . PHE A 1 69 ? -7.606 0.936 -1.285 1.00 97.50 69 PHE A O 1
ATOM 514 N N . VAL A 1 70 ? -8.676 2.711 -0.400 1.00 97.69 70 VAL A N 1
ATOM 515 C CA . VAL A 1 70 ? -9.191 2.076 0.813 1.00 97.69 70 VAL A CA 1
ATOM 516 C C . VAL A 1 70 ? -10.666 2.440 0.955 1.00 97.69 70 VAL A C 1
ATOM 518 O O . VAL A 1 70 ? -11.108 3.465 0.429 1.00 97.69 70 VAL A O 1
ATOM 521 N N . LEU A 1 71 ? -11.442 1.597 1.633 1.00 97.31 71 LEU A N 1
ATOM 522 C CA . LEU A 1 71 ? -12.815 1.947 1.981 1.00 97.31 71 LEU A CA 1
ATOM 523 C C . LEU A 1 71 ? -12.821 3.135 2.963 1.00 97.31 71 LEU A C 1
ATOM 525 O O . LEU A 1 71 ? -11.953 3.184 3.840 1.00 97.31 71 LEU A O 1
ATOM 529 N N . PRO A 1 72 ? -13.771 4.084 2.856 1.00 97.62 72 PRO A N 1
ATOM 530 C CA . PRO A 1 72 ? -13.827 5.247 3.744 1.00 97.62 72 PRO A CA 1
ATOM 531 C C . PRO A 1 72 ? -13.810 4.882 5.234 1.00 97.62 72 PRO A C 1
ATOM 533 O O . PRO A 1 72 ? -13.128 5.533 6.022 1.00 97.62 72 PRO A O 1
ATOM 536 N N . GLU A 1 73 ? -14.502 3.808 5.615 1.00 97.50 73 GLU A N 1
ATOM 537 C CA . GLU A 1 73 ? -14.556 3.300 6.988 1.00 97.50 73 GLU A CA 1
ATOM 538 C C . GLU A 1 73 ? -13.216 2.758 7.519 1.00 97.50 73 GLU A C 1
ATOM 540 O O . GLU A 1 73 ? -13.014 2.700 8.732 1.00 97.50 73 GLU A O 1
ATOM 545 N N . ASP A 1 74 ? -12.289 2.391 6.633 1.00 97.94 74 ASP A N 1
ATOM 546 C CA . ASP A 1 74 ? -10.979 1.833 6.976 1.00 97.94 74 ASP A CA 1
ATOM 547 C C . ASP A 1 74 ? -9.835 2.855 6.846 1.00 97.94 74 ASP A C 1
ATOM 549 O O . ASP A 1 74 ? -8.71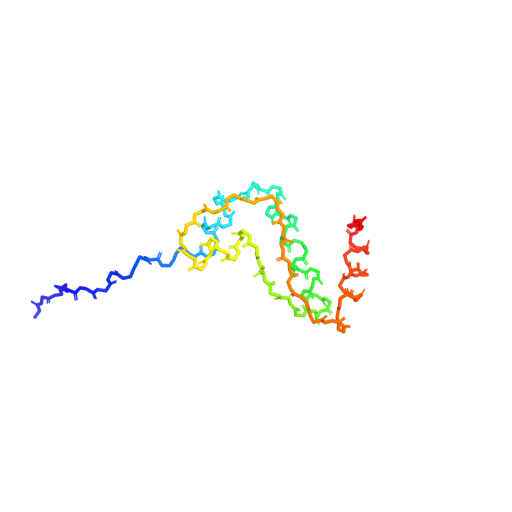8 2.570 7.284 1.00 97.94 74 ASP A O 1
ATOM 553 N N . ALA A 1 75 ? -10.081 4.046 6.286 1.00 96.38 75 ALA A N 1
ATOM 554 C CA . ALA A 1 75 ? -9.041 5.045 6.022 1.00 96.38 75 ALA A CA 1
ATOM 555 C C . ALA A 1 75 ? -8.292 5.458 7.302 1.00 96.38 75 ALA A C 1
ATOM 557 O O . ALA A 1 75 ? -7.080 5.280 7.412 1.00 96.38 75 ALA A O 1
ATOM 558 N N . GLU A 1 76 ? -9.033 5.891 8.323 1.00 97.00 76 GLU A N 1
ATOM 559 C CA . GLU A 1 76 ? -8.491 6.262 9.640 1.00 97.00 76 GLU A CA 1
ATOM 560 C C . GLU A 1 76 ? -7.747 5.113 10.328 1.00 97.00 76 GLU A C 1
ATOM 562 O O . GLU A 1 76 ? -6.766 5.300 11.052 1.00 97.00 76 GLU A O 1
ATOM 567 N N . LYS A 1 77 ? -8.229 3.885 10.129 1.00 97.19 77 LYS A N 1
ATOM 568 C CA . LYS A 1 77 ? -7.604 2.690 10.689 1.00 97.19 77 LYS A CA 1
ATOM 569 C C . LYS A 1 77 ? -6.265 2.418 10.009 1.00 97.19 77 LYS A C 1
ATOM 571 O O . LYS A 1 77 ? -5.298 2.113 10.706 1.00 97.19 77 LYS A O 1
ATOM 576 N N . LEU A 1 78 ? -6.202 2.543 8.683 1.00 97.25 78 LEU A N 1
ATOM 577 C CA . LEU A 1 78 ? -4.971 2.388 7.915 1.00 97.25 78 LEU A CA 1
ATOM 578 C C . LEU A 1 78 ? -3.931 3.433 8.322 1.00 97.25 78 LEU A C 1
ATOM 580 O O . LEU A 1 78 ? -2.806 3.055 8.634 1.00 97.25 78 LEU A O 1
ATOM 584 N N . LEU A 1 79 ? -4.319 4.707 8.418 1.00 96.75 79 LEU A N 1
ATOM 585 C CA . LEU A 1 79 ? -3.429 5.787 8.858 1.00 96.75 79 LEU A CA 1
ATOM 586 C C . LEU A 1 79 ? -2.826 5.492 10.237 1.00 96.75 79 LEU A C 1
ATOM 588 O O . LEU A 1 79 ? -1.610 5.509 10.405 1.00 96.75 79 LEU A O 1
ATOM 592 N N . LYS A 1 80 ? -3.644 5.063 11.207 1.00 97.44 80 LYS A N 1
ATOM 593 C CA . LYS A 1 80 ? -3.161 4.666 12.544 1.00 97.44 80 LYS A CA 1
ATOM 594 C C . LYS A 1 80 ? -2.220 3.464 12.521 1.00 97.44 80 LYS A C 1
ATOM 596 O O . LYS A 1 80 ? -1.314 3.386 1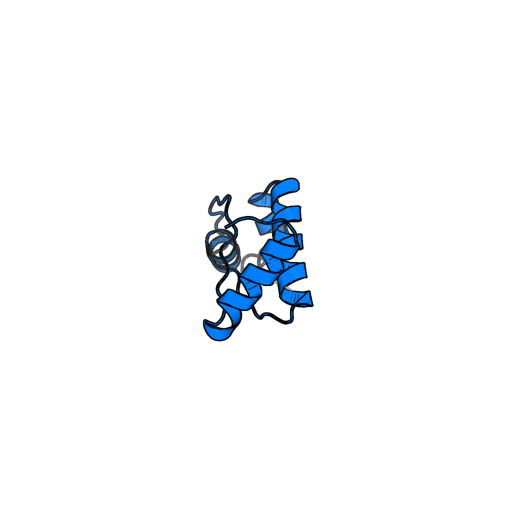3.351 1.00 97.44 80 LYS A O 1
ATOM 601 N N . ILE A 1 81 ? -2.449 2.501 11.629 1.00 97.25 81 ILE A N 1
ATOM 602 C CA . ILE A 1 81 ? -1.562 1.344 11.455 1.00 97.25 81 ILE A CA 1
ATOM 603 C C . ILE A 1 81 ? -0.201 1.801 10.922 1.00 97.25 81 ILE A C 1
ATOM 605 O O . ILE A 1 81 ? 0.824 1.390 11.463 1.00 97.25 81 ILE A O 1
ATOM 609 N N . LEU A 1 82 ? -0.189 2.663 9.904 1.00 96.75 82 LEU A N 1
ATOM 610 C CA . LEU A 1 82 ? 1.040 3.166 9.291 1.00 96.75 82 LEU A CA 1
ATOM 611 C C . LEU A 1 82 ? 1.808 4.091 10.243 1.00 96.75 82 LEU A C 1
ATOM 613 O O . LEU A 1 82 ? 3.011 3.910 10.419 1.00 96.75 82 LEU A O 1
ATOM 617 N N . ALA A 1 83 ? 1.113 4.968 10.968 1.00 97.06 83 ALA A N 1
ATOM 618 C CA . ALA A 1 83 ? 1.713 5.810 12.001 1.00 97.06 83 ALA A CA 1
ATOM 619 C C . ALA A 1 83 ? 2.437 4.985 13.078 1.00 97.06 83 ALA A C 1
ATOM 621 O O . ALA A 1 83 ? 3.566 5.282 13.463 1.00 97.06 83 ALA A O 1
ATOM 622 N N . ARG A 1 84 ? 1.834 3.875 13.528 1.00 96.44 84 ARG A N 1
ATOM 623 C CA . ARG A 1 84 ? 2.467 2.950 14.490 1.00 96.44 84 ARG A CA 1
ATOM 624 C C . ARG A 1 84 ? 3.678 2.210 13.926 1.00 96.44 84 ARG A C 1
ATOM 626 O O . ARG A 1 84 ? 4.507 1.752 14.708 1.00 96.44 84 ARG A O 1
ATOM 633 N N . ALA A 1 85 ? 3.769 2.072 12.607 1.00 94.31 85 ALA A N 1
ATOM 634 C CA . ALA A 1 85 ? 4.926 1.503 11.924 1.00 94.31 85 ALA A CA 1
ATOM 635 C C . ALA A 1 85 ? 6.038 2.540 11.664 1.00 94.31 85 ALA A C 1
ATOM 637 O O . ALA A 1 85 ? 7.098 2.169 11.168 1.00 94.31 85 ALA A O 1
ATOM 638 N N . GLY A 1 86 ? 5.831 3.808 12.044 1.00 95.88 86 GLY A N 1
ATOM 639 C CA . GLY A 1 86 ? 6.814 4.884 11.902 1.00 95.88 86 GLY A CA 1
ATOM 640 C C . GLY A 1 86 ? 6.694 5.686 10.606 1.00 95.88 86 GLY A C 1
ATOM 641 O O . GLY A 1 86 ? 7.618 6.425 10.279 1.00 95.88 86 GLY A O 1
ATOM 642 N N . PHE A 1 87 ? 5.590 5.542 9.868 1.00 93.38 87 PHE A N 1
ATOM 643 C CA . PHE A 1 87 ? 5.270 6.428 8.748 1.00 93.38 87 PHE A CA 1
ATOM 644 C C . PHE A 1 87 ? 4.612 7.715 9.257 1.00 93.38 87 PHE A C 1
ATOM 646 O O . PHE A 1 87 ? 3.864 7.688 10.232 1.00 93.38 87 PHE A O 1
ATOM 653 N N . GLU A 1 88 ? 4.889 8.830 8.594 1.00 88.88 88 GLU A N 1
ATOM 654 C CA . GLU A 1 88 ? 4.305 10.137 8.906 1.00 88.88 88 GLU A CA 1
ATOM 655 C C . GLU A 1 88 ? 3.212 10.485 7.885 1.00 88.88 88 GLU A C 1
ATOM 657 O O . GLU A 1 88 ? 3.217 9.957 6.768 1.00 88.88 88 GLU A O 1
ATOM 662 N N . GLU A 1 89 ? 2.273 11.340 8.296 1.00 64.75 89 GLU A N 1
ATOM 663 C CA . GLU A 1 89 ? 1.287 11.980 7.410 1.00 64.75 89 GLU A CA 1
ATOM 664 C C . GLU A 1 89 ? 1.851 13.252 6.768 1.00 64.75 89 GLU A C 1
ATOM 666 O O . GLU A 1 89 ? 2.569 14.003 7.471 1.00 64.75 89 GLU A O 1
#

Solvent-accessible surface area (backbone atoms only — not comparable to full-atom values): 5593 Å² total; per-residue (Å²): 144,81,85,91,84,87,85,79,67,79,75,75,67,52,61,66,63,50,51,62,74,49,37,56,74,68,56,47,51,51,53,50,48,55,53,47,52,32,53,75,67,72,46,72,69,44,75,32,59,35,62,35,48,21,55,75,70,73,48,90,44,83,47,95,71,86,42,70,47,58,53,81,90,45,44,70,56,49,52,54,53,41,43,74,72,72,48,83,136

pLDDT: mean 83.41, std 18.88, range [32.25, 98.06]

Foldseek 3Di:
DDDDDDPDPPPQCPLVNLCPVADDPVLVVVVVVLVVLCVVLVWDKDWDDQSVCCNPVVDHDHDSDTDIDGDPVCPVVSQVSVVVVVDDD

Nearest PDB structures (foldseek):
  3h38-assembly1_A  TM=7.745E-01  e=1.004E+00  Thermotoga maritima
  3h3a-assembly1_A  TM=7.541E-01  e=1.222E+00  Thermotoga maritima
  5hc9-assembly2_B  TM=7.471E-01  e=1.489E+00  Thermotoga maritima MSB8
  3h39-assembly3_B  TM=7.596E-01  e=3.735E+00  Thermotoga maritima
  8pho-assembly1_A  TM=2.277E-01  e=2.518E+00  Borreliella burgdorferi B31

Radius of gyration: 16.81 Å; Cα contacts (8 Å, |Δi|>4): 85; chains: 1; bounding box: 30×45×51 Å